Protein AF-F4P7F5-F1 (afdb_monomer_lite)

Structure (mmCIF, N/CA/C/O backbone):
data_AF-F4P7F5-F1
#
_entry.id   AF-F4P7F5-F1
#
loop_
_atom_site.group_PDB
_atom_site.id
_atom_site.type_symbol
_atom_site.label_atom_id
_atom_site.label_alt_id
_atom_site.label_comp_id
_atom_site.label_asym_id
_atom_site.label_entity_id
_atom_site.label_seq_id
_atom_site.pdbx_PDB_ins_code
_atom_site.Cartn_x
_atom_site.Cartn_y
_atom_site.Cartn_z
_atom_site.occupancy
_atom_site.B_iso_or_equiv
_atom_site.auth_seq_id
_atom_site.auth_comp_id
_atom_site.auth_asym_id
_atom_site.auth_atom_id
_atom_site.pdbx_PDB_model_num
ATOM 1 N N . LYS A 1 1 ? -8.457 -26.718 -8.745 1.00 50.69 1 LYS A N 1
ATOM 2 C CA . LYS A 1 1 ? -9.717 -25.935 -8.862 1.00 50.69 1 LYS A CA 1
ATOM 3 C C . LYS A 1 1 ? -9.498 -24.448 -8.575 1.00 50.69 1 LYS A C 1
ATOM 5 O O . LYS A 1 1 ? -9.836 -23.666 -9.446 1.00 50.69 1 LYS A O 1
ATOM 10 N N . CYS A 1 2 ? -8.861 -24.057 -7.462 1.00 55.44 2 CYS A N 1
ATOM 11 C CA . CYS A 1 2 ? -8.559 -22.642 -7.178 1.00 55.44 2 CYS A CA 1
ATOM 12 C C . CYS A 1 2 ? -7.680 -21.954 -8.243 1.00 55.44 2 CYS A C 1
ATOM 14 O O . CYS A 1 2 ? -7.956 -20.812 -8.578 1.00 55.44 2 CYS A O 1
ATOM 16 N N . GLN A 1 3 ? -6.701 -22.658 -8.834 1.00 60.31 3 GLN A N 1
ATOM 17 C CA . GLN A 1 3 ? -5.866 -22.111 -9.919 1.00 60.31 3 GLN A CA 1
ATOM 18 C C . GLN A 1 3 ? -6.682 -21.727 -11.170 1.00 60.31 3 GLN A C 1
ATOM 20 O O . GLN A 1 3 ? -6.495 -20.646 -11.699 1.00 60.31 3 GLN A O 1
ATOM 25 N N . LYS A 1 4 ? -7.658 -22.559 -11.574 1.00 55.88 4 LYS A N 1
ATOM 26 C CA . LYS A 1 4 ? -8.518 -22.302 -12.748 1.00 55.88 4 LYS A CA 1
ATOM 27 C C . LYS A 1 4 ? -9.403 -21.060 -12.586 1.00 55.88 4 LYS A C 1
ATOM 29 O O . LYS A 1 4 ? -9.557 -20.307 -13.530 1.00 55.88 4 LYS A O 1
ATOM 34 N N . ILE A 1 5 ? -9.946 -20.829 -11.387 1.00 59.03 5 ILE A N 1
ATOM 35 C CA . ILE A 1 5 ? -10.731 -19.613 -11.099 1.00 59.03 5 ILE A CA 1
ATOM 36 C C . ILE A 1 5 ? -9.826 -18.371 -11.128 1.00 59.03 5 ILE A C 1
ATOM 38 O O . ILE A 1 5 ? -10.245 -17.298 -11.552 1.00 59.03 5 ILE A O 1
ATOM 42 N N . LEU A 1 6 ? -8.574 -18.525 -10.685 1.00 56.09 6 LEU A N 1
ATOM 43 C CA . LEU A 1 6 ? -7.550 -17.488 -10.768 1.00 56.09 6 LEU A CA 1
ATOM 44 C C . LEU A 1 6 ? -7.238 -17.138 -12.234 1.00 56.09 6 LEU A C 1
ATOM 46 O O . LEU A 1 6 ? -7.177 -15.960 -12.577 1.00 56.09 6 LEU A O 1
ATOM 50 N N . ASP A 1 7 ? -7.113 -18.165 -13.078 1.00 58.22 7 ASP A N 1
ATOM 51 C CA . ASP A 1 7 ? -6.828 -18.037 -14.507 1.00 58.22 7 ASP A CA 1
ATOM 52 C C . ASP A 1 7 ? -8.005 -17.392 -15.272 1.00 58.22 7 ASP A C 1
ATOM 54 O O . ASP A 1 7 ? -7.774 -16.514 -16.103 1.00 58.22 7 ASP A O 1
ATOM 58 N N . ASP A 1 8 ? -9.258 -17.704 -14.917 1.00 59.56 8 ASP A N 1
ATOM 59 C CA . ASP A 1 8 ? -10.473 -17.104 -15.507 1.00 59.56 8 ASP A CA 1
ATOM 60 C C . ASP A 1 8 ? -10.686 -15.622 -15.124 1.00 59.56 8 ASP A C 1
ATOM 62 O O . ASP A 1 8 ? -11.366 -14.880 -15.836 1.00 59.56 8 ASP A O 1
ATOM 66 N N . LEU A 1 9 ? -10.095 -15.159 -14.014 1.00 57.78 9 LEU A N 1
ATOM 67 C CA . LEU A 1 9 ? -10.123 -13.752 -13.576 1.00 57.78 9 LEU A CA 1
ATOM 68 C C . LEU A 1 9 ? -8.993 -12.908 -14.189 1.00 57.78 9 LEU A C 1
ATOM 70 O O . LEU A 1 9 ? -9.032 -11.676 -14.120 1.00 57.78 9 LEU A O 1
ATOM 74 N N . THR A 1 10 ? -8.000 -13.553 -14.806 1.00 57.88 10 THR A N 1
ATOM 75 C CA . THR A 1 10 ? -6.848 -12.911 -15.460 1.00 57.88 10 THR A CA 1
ATOM 76 C C . THR A 1 10 ? -7.217 -11.858 -16.515 1.00 57.88 10 THR A C 1
ATOM 78 O O . THR A 1 10 ? -6.590 -10.796 -16.497 1.00 57.88 10 THR A O 1
ATOM 81 N N . PRO A 1 11 ? -8.216 -12.058 -17.404 1.00 67.62 11 PRO A N 1
ATOM 82 C CA . PRO A 1 11 ? -8.507 -11.090 -18.466 1.00 67.62 11 PRO A CA 1
ATOM 83 C C . PRO A 1 11 ? -9.238 -9.831 -17.970 1.00 67.62 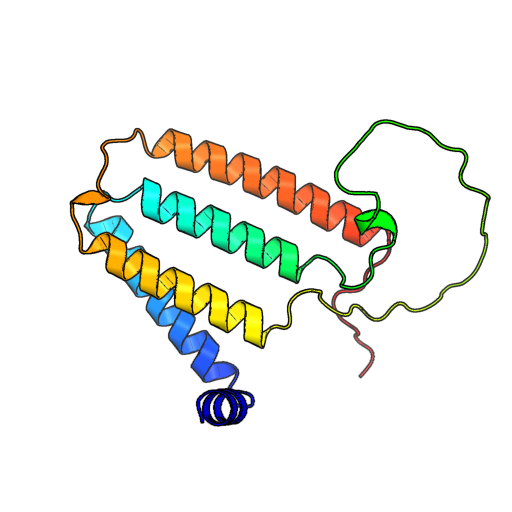11 PRO A C 1
ATOM 85 O O . PRO A 1 11 ? -9.203 -8.791 -18.623 1.00 67.62 11 PRO A O 1
ATOM 88 N N . TYR A 1 12 ? -9.874 -9.881 -16.799 1.00 69.50 12 TYR A N 1
ATOM 89 C CA . TYR A 1 12 ? -10.727 -8.804 -16.299 1.00 69.50 12 TYR A CA 1
ATOM 90 C C . TYR A 1 12 ? -9.949 -7.798 -15.443 1.00 69.50 12 TYR A C 1
ATOM 92 O O . TYR A 1 12 ? -10.160 -7.679 -14.238 1.00 69.50 12 TYR A O 1
ATOM 100 N N . THR A 1 13 ? -9.008 -7.070 -16.037 1.00 71.12 13 THR A N 1
ATOM 101 C CA . THR A 1 13 ? -8.143 -6.116 -15.315 1.00 71.12 13 THR A CA 1
ATOM 102 C C . THR A 1 13 ? -8.926 -4.937 -14.726 1.00 71.12 13 THR A C 1
ATOM 104 O O . THR A 1 13 ? -8.798 -4.648 -13.539 1.00 71.12 13 THR A O 1
ATOM 107 N N . THR A 1 14 ? -9.824 -4.320 -15.496 1.00 75.75 14 THR A N 1
ATOM 108 C CA . THR A 1 14 ? -10.624 -3.162 -15.058 1.00 75.75 14 THR A CA 1
ATOM 109 C C . THR A 1 14 ? -11.520 -3.440 -13.842 1.00 75.75 14 THR A C 1
ATOM 111 O O . THR A 1 14 ? -11.411 -2.708 -12.858 1.00 75.75 14 THR A O 1
ATOM 114 N N . PRO A 1 15 ? -12.377 -4.484 -13.823 1.00 82.44 15 PRO A N 1
ATOM 115 C CA . PRO A 1 15 ? -13.244 -4.732 -12.669 1.00 82.44 15 PRO A CA 1
ATOM 116 C C . PRO A 1 15 ? -12.470 -5.218 -11.434 1.00 82.44 15 PRO A C 1
ATOM 118 O O . PRO A 1 15 ? -12.895 -4.947 -10.315 1.00 82.44 15 PRO A O 1
ATOM 121 N N . ARG A 1 16 ? -11.314 -5.879 -11.606 1.00 82.75 16 ARG A N 1
ATOM 122 C CA . ARG A 1 16 ? -10.432 -6.272 -10.494 1.00 82.75 16 ARG A CA 1
ATO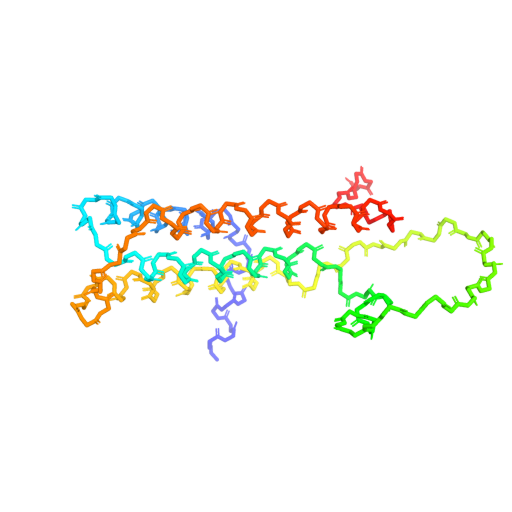M 123 C C . ARG A 1 16 ? -9.916 -5.054 -9.738 1.00 82.75 16 ARG A C 1
ATOM 125 O O . ARG A 1 16 ? -10.078 -4.968 -8.521 1.00 82.75 16 ARG A O 1
ATOM 132 N N . TRP A 1 17 ? -9.339 -4.099 -10.461 1.00 84.44 17 TRP A N 1
ATOM 133 C CA . TRP A 1 17 ? -8.847 -2.856 -9.874 1.00 84.44 17 TRP A CA 1
ATOM 134 C C . TRP A 1 17 ? -9.980 -1.971 -9.357 1.00 84.44 17 TRP A C 1
ATOM 136 O O . TRP A 1 17 ? -9.829 -1.378 -8.293 1.00 84.44 17 TRP A O 1
ATOM 146 N N . ALA A 1 18 ? -11.135 -1.946 -10.032 1.00 86.88 18 ALA A N 1
ATOM 147 C CA . ALA A 1 18 ? -12.324 -1.263 -9.526 1.00 86.88 18 ALA A CA 1
ATOM 148 C C . ALA A 1 18 ? -12.786 -1.847 -8.179 1.00 86.88 18 ALA A C 1
ATOM 150 O O . ALA A 1 18 ? -13.031 -1.095 -7.240 1.00 86.88 18 ALA A O 1
ATOM 151 N N . GLY A 1 19 ? -12.832 -3.177 -8.042 1.00 87.62 19 GLY A N 1
ATOM 152 C CA . GLY A 1 19 ? -13.179 -3.844 -6.785 1.00 87.62 19 GLY A CA 1
ATOM 153 C C . GLY A 1 19 ? -12.206 -3.518 -5.649 1.00 87.62 19 GLY A C 1
ATOM 154 O O . GLY A 1 19 ? -12.632 -3.170 -4.549 1.00 87.62 19 GLY A O 1
ATOM 155 N N . THR A 1 20 ? -10.898 -3.555 -5.915 1.00 88.75 20 THR A N 1
ATOM 156 C CA . THR A 1 20 ? -9.874 -3.183 -4.923 1.00 88.75 20 THR A CA 1
ATOM 157 C C . THR A 1 20 ? -9.937 -1.703 -4.560 1.00 88.75 20 THR A C 1
ATOM 159 O O . THR A 1 20 ? -9.769 -1.366 -3.391 1.00 88.75 20 THR A O 1
ATOM 162 N N . ALA A 1 21 ? -10.219 -0.820 -5.521 1.00 89.25 21 ALA A N 1
ATOM 163 C CA . ALA A 1 21 ? -10.386 0.608 -5.271 1.00 89.25 21 ALA A CA 1
ATOM 164 C C . ALA A 1 21 ? -11.604 0.881 -4.380 1.00 89.25 21 ALA A C 1
ATOM 166 O O . ALA A 1 21 ? -11.479 1.590 -3.385 1.00 89.25 21 ALA A O 1
ATOM 167 N N . VAL A 1 22 ? -12.752 0.261 -4.673 1.00 92.88 22 VAL A N 1
ATOM 168 C CA . VAL A 1 22 ? -13.954 0.349 -3.828 1.00 92.88 22 VAL A CA 1
ATOM 169 C C . VAL A 1 22 ? -13.655 -0.155 -2.416 1.00 92.88 22 VAL A C 1
ATOM 171 O O . VAL A 1 22 ? -13.973 0.528 -1.445 1.00 92.88 22 VAL A O 1
ATOM 174 N N . LEU A 1 23 ? -12.984 -1.303 -2.282 1.00 92.31 23 LEU A N 1
ATOM 175 C CA . LEU A 1 23 ? -12.587 -1.838 -0.979 1.00 92.31 23 LEU A CA 1
ATOM 176 C C . LEU A 1 23 ? -11.639 -0.889 -0.227 1.00 92.31 23 LEU A C 1
ATOM 178 O O . LEU A 1 23 ? -11.808 -0.674 0.972 1.00 92.31 23 LEU A O 1
ATOM 182 N N . GLY A 1 24 ? -10.668 -0.296 -0.923 1.00 91.12 24 GLY A N 1
ATOM 183 C CA . GLY A 1 24 ? -9.743 0.687 -0.361 1.00 91.12 24 GLY A CA 1
ATOM 184 C C . GLY A 1 24 ? -10.452 1.953 0.120 1.00 91.12 24 GLY A C 1
ATOM 185 O O . GLY A 1 24 ? -10.177 2.431 1.220 1.00 91.12 24 GLY A O 1
ATOM 186 N N . VAL A 1 25 ? -11.414 2.467 -0.649 1.00 92.62 25 VAL A N 1
ATOM 187 C CA . VAL A 1 25 ? -12.250 3.608 -0.246 1.00 92.62 25 VAL A CA 1
ATOM 188 C C . VAL A 1 25 ? -13.070 3.266 0.998 1.00 92.62 25 VAL A C 1
ATOM 190 O O . VAL A 1 25 ? -13.052 4.031 1.960 1.00 92.62 25 VAL A O 1
ATOM 193 N N . LEU A 1 26 ? -13.723 2.101 1.033 1.00 92.56 26 LEU A N 1
ATOM 194 C CA . LEU A 1 26 ? -14.488 1.649 2.201 1.00 92.56 26 LEU A CA 1
ATOM 195 C C . LEU A 1 26 ? -13.609 1.509 3.451 1.00 92.56 26 LEU A C 1
ATOM 197 O O . LEU A 1 26 ? -13.996 1.966 4.526 1.00 92.56 26 LEU A O 1
ATOM 201 N N . TYR A 1 27 ? -12.412 0.931 3.311 1.00 92.62 27 TYR A N 1
ATOM 202 C CA . TYR A 1 27 ? -11.430 0.851 4.395 1.00 92.62 27 TYR A CA 1
ATOM 203 C C . TYR A 1 27 ? -11.030 2.242 4.898 1.00 92.62 27 TYR A C 1
ATOM 205 O O . TYR A 1 27 ? -10.972 2.477 6.102 1.00 92.62 27 TYR A O 1
ATOM 213 N N . THR A 1 28 ? -10.800 3.180 3.980 1.00 89.06 28 THR A N 1
ATOM 214 C CA . THR A 1 28 ? -10.372 4.545 4.303 1.00 89.06 28 THR A CA 1
ATOM 215 C C . THR A 1 28 ? -11.466 5.295 5.058 1.00 89.06 28 THR A C 1
ATOM 217 O O . THR A 1 28 ? -11.201 5.857 6.117 1.00 89.06 28 THR A O 1
ATOM 220 N N . ILE A 1 29 ? -12.713 5.231 4.575 1.00 91.75 29 ILE A N 1
ATOM 221 C CA . ILE A 1 29 ? -13.884 5.778 5.275 1.00 91.75 29 ILE A CA 1
ATOM 222 C C . ILE A 1 29 ? -13.963 5.189 6.685 1.00 91.75 29 ILE A C 1
ATOM 224 O O . ILE A 1 29 ? -14.039 5.941 7.652 1.00 91.75 29 ILE A O 1
ATOM 228 N N . ARG A 1 30 ? -13.860 3.860 6.819 1.00 91.19 30 ARG A N 1
ATOM 229 C CA . ARG A 1 30 ? -13.904 3.176 8.118 1.00 91.19 30 ARG A CA 1
ATOM 230 C C . ARG A 1 30 ? -12.774 3.607 9.056 1.00 91.19 30 ARG A C 1
ATOM 232 O O . ARG A 1 30 ? -13.021 3.749 10.253 1.00 91.19 30 ARG A O 1
ATOM 239 N N . ALA A 1 31 ? -11.560 3.801 8.547 1.00 88.06 31 ALA A N 1
ATOM 240 C CA . ALA A 1 31 ? -10.420 4.257 9.337 1.00 88.06 31 ALA A CA 1
ATOM 241 C C . ALA A 1 31 ? -10.643 5.683 9.869 1.00 88.06 31 ALA A C 1
ATOM 243 O O . ALA A 1 31 ? -10.445 5.930 11.058 1.00 88.06 31 ALA A O 1
ATOM 244 N N . PHE A 1 32 ? -11.138 6.596 9.025 1.00 87.75 32 PHE A N 1
ATOM 245 C CA . PHE A 1 32 ? -11.430 7.974 9.427 1.00 87.75 32 PHE A CA 1
ATOM 246 C C . PHE A 1 32 ? -12.608 8.079 10.401 1.00 87.75 32 PHE A C 1
ATOM 248 O O . PHE A 1 32 ? -12.513 8.813 11.380 1.00 87.75 32 PHE A O 1
ATOM 255 N N . THR A 1 33 ? -13.706 7.351 10.173 1.00 87.50 33 THR A N 1
ATOM 256 C CA . THR A 1 33 ? -14.893 7.438 11.042 1.00 87.50 33 THR A CA 1
ATOM 257 C C . THR A 1 33 ? -14.673 6.803 12.406 1.00 87.50 33 THR A C 1
ATOM 259 O O . THR A 1 33 ? -15.273 7.232 13.383 1.00 87.50 33 THR A O 1
ATOM 262 N N . ALA A 1 34 ? -13.861 5.748 12.475 1.00 83.50 34 ALA A N 1
ATOM 263 C CA . ALA A 1 34 ? -13.681 5.001 13.710 1.00 83.50 34 ALA A CA 1
ATOM 264 C C . ALA A 1 34 ? -12.569 5.555 14.607 1.00 83.50 34 ALA A C 1
ATOM 266 O O . ALA A 1 34 ? -12.546 5.222 15.786 1.00 83.50 34 ALA A O 1
ATOM 267 N N . GLY A 1 35 ? -11.664 6.383 14.071 1.00 79.50 35 GLY A N 1
ATOM 268 C CA . GLY A 1 35 ? -10.672 7.109 14.870 1.00 79.50 35 GLY A CA 1
ATOM 269 C C . GLY A 1 35 ? -9.719 6.223 15.687 1.00 79.50 35 GLY A C 1
ATOM 270 O O . GLY A 1 35 ? -9.204 6.684 16.705 1.00 79.50 35 GLY A O 1
ATOM 271 N N . GLY A 1 36 ? -9.484 4.980 15.251 1.00 80.69 36 GLY A N 1
ATOM 272 C CA . GLY A 1 36 ? -8.707 3.954 15.962 1.00 80.69 36 GLY A CA 1
ATOM 273 C C . GLY A 1 36 ? -8.018 2.972 15.007 1.00 80.69 36 GLY A C 1
ATOM 274 O O . GLY A 1 36 ? -8.007 3.182 13.792 1.00 80.69 36 GLY A O 1
ATOM 275 N N . TRP A 1 37 ? -7.451 1.878 15.526 1.00 87.62 37 TRP A N 1
ATOM 276 C CA . TRP A 1 37 ? -6.728 0.859 14.733 1.00 87.62 37 TRP A CA 1
ATOM 277 C C . TRP A 1 37 ? -5.566 1.424 13.890 1.00 87.62 37 TRP A C 1
ATOM 279 O O . TRP A 1 37 ? -5.261 0.948 12.788 1.00 87.62 37 TRP A O 1
ATOM 289 N N . TYR A 1 38 ? -4.871 2.436 14.416 1.00 89.62 38 TYR A N 1
ATOM 290 C CA . TYR A 1 38 ? -3.755 3.094 13.726 1.00 89.62 38 TYR A CA 1
ATOM 291 C C . TYR A 1 38 ? -2.599 2.141 13.420 1.00 89.62 38 TYR A C 1
ATOM 293 O O . TYR A 1 38 ? -1.979 2.252 12.366 1.00 89.62 38 TYR A O 1
ATOM 301 N N . ILE A 1 39 ? -2.347 1.162 14.292 1.00 90.38 39 ILE A N 1
ATOM 302 C CA . ILE A 1 39 ? -1.310 0.142 14.080 1.00 90.38 39 ILE A CA 1
ATOM 303 C C . ILE A 1 39 ? -1.658 -0.752 12.888 1.00 90.38 39 ILE A C 1
ATOM 305 O O . ILE A 1 39 ? -0.789 -1.041 12.070 1.00 90.38 39 ILE A O 1
ATOM 309 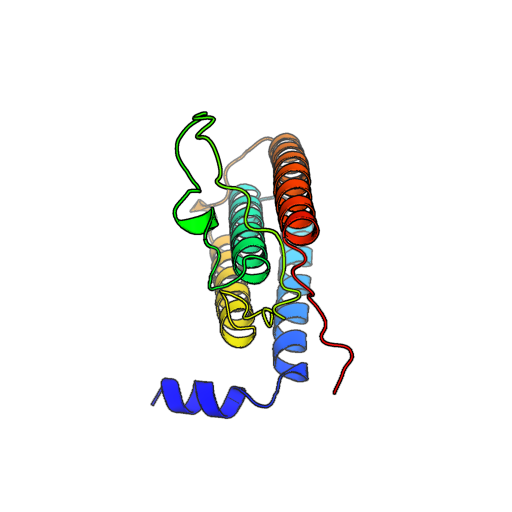N N . VAL A 1 40 ? -2.927 -1.149 12.750 1.00 91.94 40 VAL A N 1
ATOM 310 C CA . VAL A 1 40 ? -3.396 -1.955 11.612 1.00 91.94 40 VAL A CA 1
ATOM 311 C C . VAL A 1 40 ? -3.225 -1.174 10.311 1.00 91.94 40 VAL A C 1
ATOM 313 O O . VAL A 1 40 ? -2.680 -1.699 9.342 1.00 91.94 40 VAL A O 1
ATOM 316 N N . THR A 1 41 ? -3.614 0.103 10.310 1.00 91.69 41 THR A N 1
ATOM 317 C CA . THR A 1 41 ? -3.458 0.991 9.146 1.00 91.69 41 THR A CA 1
ATOM 318 C C . THR A 1 41 ? -1.990 1.219 8.794 1.00 91.69 41 THR A C 1
ATOM 320 O O . THR A 1 41 ? -1.622 1.186 7.622 1.00 91.69 41 THR A O 1
ATOM 323 N N . TYR A 1 42 ? -1.133 1.387 9.797 1.00 91.38 42 TYR A N 1
ATOM 324 C CA . TYR A 1 42 ? 0.306 1.537 9.616 1.00 91.38 42 TYR A CA 1
ATOM 325 C C . TYR A 1 42 ? 0.951 0.267 9.044 1.00 91.38 42 TYR A C 1
ATOM 327 O O . TYR A 1 42 ? 1.701 0.338 8.069 1.00 91.38 42 TYR A O 1
ATOM 335 N N . ALA A 1 43 ? 0.609 -0.907 9.583 1.00 92.50 43 ALA A N 1
ATOM 336 C CA . ALA A 1 43 ? 1.081 -2.194 9.082 1.00 92.50 43 ALA A CA 1
ATOM 337 C C . ALA A 1 43 ? 0.614 -2.453 7.640 1.00 92.50 43 ALA A C 1
ATOM 339 O O . ALA A 1 43 ? 1.417 -2.874 6.806 1.00 92.50 43 ALA A O 1
ATOM 340 N N . LEU A 1 44 ? -0.650 -2.141 7.323 1.00 93.25 44 LEU A N 1
ATOM 341 C CA . LEU A 1 44 ? -1.168 -2.175 5.954 1.00 93.25 44 LEU A CA 1
ATOM 342 C C . LEU A 1 44 ? -0.350 -1.247 5.042 1.00 93.25 44 LEU A C 1
ATOM 344 O O . LEU A 1 44 ? 0.066 -1.669 3.966 1.00 93.25 44 LEU A O 1
ATOM 348 N N . GLY A 1 45 ? -0.082 -0.013 5.474 1.00 91.94 45 GLY A N 1
ATOM 349 C CA . GLY A 1 45 ? 0.704 0.961 4.716 1.00 91.94 45 GLY A CA 1
ATOM 350 C C . GLY A 1 45 ? 2.116 0.467 4.403 1.00 91.94 45 GLY A C 1
ATOM 351 O O . GLY A 1 45 ? 2.529 0.487 3.244 1.00 91.94 45 GLY A O 1
ATOM 352 N N . ILE A 1 46 ? 2.846 -0.034 5.405 1.00 93.00 46 ILE A N 1
ATOM 353 C CA . ILE A 1 46 ? 4.190 -0.604 5.208 1.00 93.00 46 ILE A CA 1
ATOM 354 C C . ILE A 1 46 ? 4.139 -1.818 4.285 1.00 93.00 46 ILE A C 1
ATOM 356 O O . ILE A 1 46 ? 4.988 -1.964 3.407 1.00 93.00 46 ILE A O 1
ATOM 360 N N . TYR A 1 47 ? 3.149 -2.691 4.459 1.00 93.00 47 TYR A N 1
ATOM 361 C CA . TYR A 1 47 ? 2.994 -3.860 3.607 1.00 93.00 47 TYR A CA 1
ATOM 362 C C . TYR A 1 47 ? 2.760 -3.457 2.146 1.00 93.00 47 TYR A C 1
ATOM 364 O O . TYR A 1 47 ? 3.443 -3.958 1.254 1.00 93.00 47 TYR A O 1
ATOM 372 N N . LEU A 1 48 ? 1.854 -2.509 1.894 1.00 90.19 48 LEU A N 1
ATOM 373 C CA . LEU A 1 48 ? 1.594 -1.980 0.554 1.00 90.19 48 LEU A CA 1
ATOM 374 C C . LEU A 1 48 ? 2.825 -1.287 -0.037 1.00 90.19 48 LEU A C 1
ATOM 376 O O . LEU A 1 48 ? 3.103 -1.474 -1.220 1.00 90.19 48 LEU A O 1
ATOM 380 N N . LEU A 1 49 ? 3.595 -0.558 0.777 1.00 89.81 49 LEU A N 1
ATOM 381 C CA . LEU A 1 49 ? 4.883 -0.005 0.365 1.00 89.81 49 LEU A CA 1
ATOM 382 C C . LEU A 1 49 ? 5.837 -1.126 -0.056 1.00 89.81 49 LEU A C 1
ATOM 384 O O . LEU A 1 49 ? 6.366 -1.073 -1.156 1.00 89.81 49 LEU A O 1
ATOM 388 N N . ASN A 1 50 ? 6.005 -2.179 0.743 1.00 89.50 50 ASN A N 1
ATOM 389 C CA . ASN A 1 50 ? 6.868 -3.310 0.395 1.00 89.50 50 ASN A CA 1
ATOM 390 C C . ASN A 1 50 ? 6.436 -4.004 -0.912 1.00 89.50 50 ASN A C 1
ATOM 392 O O . ASN A 1 50 ? 7.272 -4.355 -1.744 1.00 89.50 50 ASN A O 1
ATOM 396 N N . LEU A 1 51 ? 5.128 -4.157 -1.134 1.00 87.31 51 LEU A N 1
ATOM 397 C CA . LEU A 1 51 ? 4.590 -4.669 -2.398 1.00 87.31 51 LEU A CA 1
ATOM 398 C C . LEU A 1 51 ? 4.910 -3.739 -3.569 1.00 87.31 51 LEU A C 1
ATOM 400 O O . LEU A 1 51 ? 5.243 -4.223 -4.649 1.00 87.31 51 LEU A O 1
ATOM 404 N N . LEU A 1 52 ? 4.811 -2.424 -3.362 1.00 86.56 52 LEU A N 1
ATOM 405 C CA . LEU A 1 52 ? 5.144 -1.421 -4.369 1.00 86.56 52 LEU A CA 1
ATOM 406 C C . LEU A 1 52 ? 6.636 -1.464 -4.708 1.00 86.56 52 LEU A C 1
ATOM 408 O O . LEU A 1 52 ? 6.987 -1.432 -5.883 1.00 86.56 52 LEU A O 1
ATOM 412 N N . LEU A 1 53 ? 7.510 -1.626 -3.713 1.00 85.19 53 LEU A N 1
ATOM 413 C CA . LEU A 1 53 ? 8.941 -1.832 -3.944 1.00 85.19 53 LEU A CA 1
ATOM 414 C C . LEU A 1 53 ? 9.178 -3.091 -4.767 1.00 85.19 53 LEU A C 1
ATOM 416 O O . LEU A 1 53 ? 9.808 -3.014 -5.810 1.00 85.19 53 LEU A O 1
ATOM 420 N N . ALA A 1 54 ? 8.602 -4.229 -4.374 1.00 81.25 54 ALA A N 1
ATOM 421 C CA . ALA A 1 54 ? 8.734 -5.480 -5.119 1.00 81.25 54 ALA A CA 1
ATOM 422 C C . ALA A 1 54 ? 8.156 -5.406 -6.546 1.00 81.25 54 ALA A C 1
ATOM 424 O O . ALA A 1 54 ? 8.562 -6.173 -7.419 1.00 81.25 54 ALA A O 1
ATOM 425 N N . PHE A 1 55 ? 7.201 -4.509 -6.791 1.00 80.62 55 PHE A N 1
ATOM 426 C CA . PHE A 1 55 ? 6.675 -4.226 -8.122 1.00 80.62 55 PHE A CA 1
ATOM 427 C C . PHE A 1 55 ? 7.631 -3.361 -8.960 1.00 80.62 55 PHE A C 1
ATOM 429 O O . PHE A 1 55 ? 7.749 -3.582 -10.166 1.00 80.62 55 PHE A O 1
ATOM 436 N N . LEU A 1 56 ? 8.321 -2.408 -8.328 1.00 75.62 56 LEU A N 1
ATOM 437 C CA . LEU A 1 56 ? 9.293 -1.507 -8.957 1.00 75.62 56 LEU A CA 1
ATOM 438 C C . LEU A 1 56 ? 10.696 -2.116 -9.100 1.00 75.62 56 LEU A C 1
ATOM 440 O O . LEU A 1 56 ? 11.460 -1.683 -9.957 1.00 75.62 56 LEU A O 1
ATOM 444 N N . THR A 1 57 ? 11.049 -3.122 -8.301 1.00 72.62 57 THR A N 1
ATOM 445 C CA . THR A 1 57 ? 12.337 -3.812 -8.414 1.00 72.62 57 THR A CA 1
ATOM 446 C C . THR A 1 57 ? 12.329 -4.754 -9.630 1.00 72.62 57 THR A C 1
ATOM 448 O O . THR A 1 57 ? 11.404 -5.570 -9.777 1.00 72.62 57 THR A O 1
ATOM 451 N N . PRO A 1 58 ? 13.344 -4.687 -10.509 1.00 67.56 58 PRO A N 1
ATOM 452 C CA . PRO A 1 58 ? 13.484 -5.618 -11.625 1.00 67.56 58 PRO A CA 1
ATOM 453 C C . PRO A 1 58 ?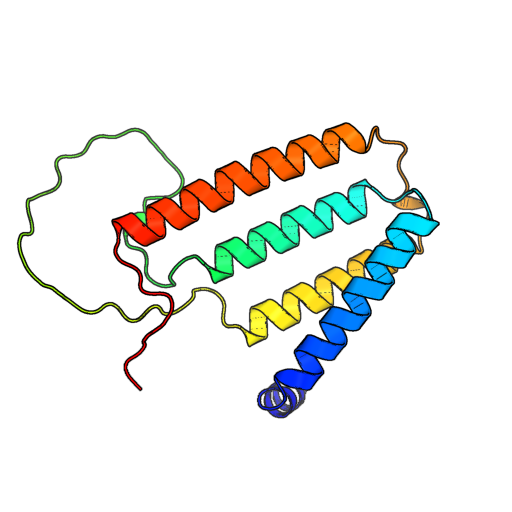 13.740 -7.049 -11.122 1.00 67.56 58 PRO A C 1
ATOM 455 O O . PRO A 1 58 ? 14.290 -7.270 -10.046 1.00 67.56 58 PRO A O 1
ATOM 458 N N . LYS A 1 59 ? 13.308 -8.055 -11.889 1.00 59.84 59 LYS A N 1
ATOM 459 C CA . LYS A 1 59 ? 13.444 -9.476 -11.520 1.00 59.84 59 LYS A CA 1
ATOM 460 C C . LYS A 1 59 ? 14.893 -9.976 -11.572 1.00 59.84 59 LYS A C 1
ATOM 462 O O . LYS A 1 59 ? 15.233 -10.885 -10.825 1.00 59.84 59 LYS A O 1
ATOM 467 N N . PHE A 1 60 ? 15.702 -9.396 -12.454 1.00 52.59 60 PHE A N 1
ATOM 468 C CA . PHE A 1 60 ? 17.126 -9.674 -12.603 1.00 52.59 60 PHE A CA 1
ATOM 469 C C . PHE A 1 60 ? 17.878 -8.378 -12.346 1.00 52.59 60 PHE A C 1
ATOM 471 O O . PHE A 1 60 ? 18.050 -7.565 -13.250 1.00 52.59 60 PHE A O 1
ATOM 478 N N . ASP A 1 61 ? 18.255 -8.170 -11.093 1.00 51.91 61 ASP A N 1
ATOM 479 C CA . ASP A 1 61 ? 19.114 -7.064 -10.701 1.00 51.91 61 ASP A CA 1
ATOM 480 C C . ASP A 1 61 ? 20.453 -7.678 -10.271 1.00 51.91 61 ASP A C 1
ATOM 482 O O . ASP A 1 61 ? 20.465 -8.387 -9.262 1.00 51.91 61 ASP A O 1
ATOM 486 N N . PRO A 1 62 ? 21.572 -7.476 -10.989 1.00 47.00 62 PRO A N 1
ATOM 487 C CA . PRO A 1 62 ? 22.885 -7.888 -10.485 1.00 47.00 62 PRO A CA 1
ATOM 488 C C . PRO A 1 62 ? 23.199 -7.220 -9.130 1.00 47.00 62 PRO A C 1
ATOM 490 O O . PRO A 1 62 ? 23.873 -7.811 -8.300 1.00 47.00 62 PRO A O 1
ATOM 493 N N . ALA A 1 63 ? 22.585 -6.064 -8.838 1.00 50.41 63 ALA A N 1
ATOM 494 C CA . ALA A 1 63 ? 22.648 -5.397 -7.537 1.00 50.41 63 ALA A CA 1
ATOM 495 C C . ALA A 1 63 ? 21.752 -6.029 -6.442 1.00 50.41 63 ALA A C 1
ATOM 497 O O . ALA A 1 63 ? 21.822 -5.625 -5.284 1.00 50.41 63 ALA A O 1
ATOM 498 N N . SER A 1 64 ? 20.892 -7.008 -6.764 1.00 48.56 64 SER A N 1
ATOM 499 C CA . SER A 1 64 ? 20.096 -7.732 -5.752 1.00 48.56 64 SER A CA 1
ATOM 500 C C . SER A 1 64 ? 20.859 -8.865 -5.066 1.00 48.56 64 SER A C 1
ATOM 502 O O . SER A 1 64 ? 20.438 -9.286 -3.991 1.00 48.56 64 SER A O 1
ATOM 504 N N . GLU A 1 65 ? 21.989 -9.306 -5.631 1.00 47.72 65 GLU A N 1
ATOM 505 C CA . GLU A 1 65 ? 22.985 -10.099 -4.894 1.00 47.72 65 GLU A CA 1
ATOM 506 C C . GLU A 1 65 ? 23.852 -9.218 -3.975 1.00 47.72 65 GLU A C 1
ATOM 508 O O . GLU A 1 65 ? 24.360 -9.706 -2.974 1.00 47.72 65 GLU A O 1
ATOM 513 N N . GLU A 1 66 ? 23.942 -7.911 -4.244 1.00 49.25 66 GLU A N 1
ATOM 514 C CA . GLU A 1 66 ? 24.699 -6.932 -3.438 1.00 49.25 66 GLU A CA 1
ATOM 515 C C . GLU A 1 66 ? 23.840 -6.215 -2.376 1.00 49.25 66 GLU A C 1
ATOM 517 O O . GLU A 1 66 ? 24.324 -5.435 -1.558 1.00 49.25 66 GLU A O 1
ATOM 522 N N . GLY A 1 67 ? 22.525 -6.423 -2.386 1.00 50.72 67 GLY A N 1
ATOM 523 C CA . GLY A 1 67 ? 21.606 -5.632 -1.584 1.00 50.72 67 GLY A CA 1
ATOM 524 C C . GLY A 1 67 ? 21.346 -6.215 -0.203 1.00 50.72 67 GLY A C 1
ATOM 525 O O . GLY A 1 67 ? 20.234 -6.684 -0.014 1.00 50.72 67 GLY A O 1
ATOM 526 N N . PHE A 1 68 ? 22.294 -6.155 0.742 1.00 40.81 68 PHE A N 1
ATOM 527 C CA . PHE A 1 68 ? 22.001 -5.916 2.176 1.00 40.81 68 PHE A CA 1
ATOM 528 C C . PHE A 1 68 ? 23.240 -5.701 3.065 1.00 40.81 68 PHE A C 1
ATOM 530 O O . PHE A 1 68 ? 23.057 -5.184 4.164 1.00 40.81 68 PHE A O 1
ATOM 537 N N . ASP A 1 69 ? 24.455 -5.996 2.594 1.00 35.81 69 ASP A N 1
ATOM 538 C CA . ASP A 1 69 ? 25.683 -5.822 3.372 1.00 35.81 69 ASP A CA 1
ATOM 539 C C . ASP A 1 69 ? 26.756 -5.040 2.599 1.00 35.81 69 ASP A C 1
ATOM 541 O O . ASP A 1 69 ? 27.190 -5.417 1.517 1.00 35.81 69 ASP A O 1
ATOM 545 N N . ASP A 1 70 ? 27.181 -3.976 3.267 1.00 34.34 70 ASP A N 1
ATOM 546 C CA . ASP A 1 70 ? 28.546 -3.475 3.352 1.00 34.34 70 ASP A CA 1
ATOM 547 C C . ASP A 1 70 ? 29.135 -2.522 2.300 1.00 34.34 70 ASP A C 1
ATOM 549 O O . ASP A 1 70 ? 28.987 -2.581 1.081 1.00 34.34 70 ASP A O 1
ATOM 553 N N . GLU A 1 71 ? 29.844 -1.582 2.898 1.00 38.59 71 GLU A N 1
ATOM 554 C CA . GLU A 1 71 ? 30.529 -0.417 2.392 1.00 38.59 71 GLU A CA 1
ATOM 555 C C . GLU A 1 71 ? 31.885 -0.828 1.789 1.00 38.59 71 GLU A C 1
ATOM 557 O O . GLU A 1 71 ? 32.932 -0.369 2.234 1.00 38.59 71 GLU A O 1
ATOM 562 N N . SER A 1 72 ? 31.903 -1.718 0.790 1.00 36.19 72 SER A N 1
ATOM 563 C CA . SER A 1 72 ? 33.155 -2.153 0.153 1.00 36.19 72 SER A CA 1
ATOM 564 C C . SER A 1 72 ? 33.264 -1.680 -1.296 1.00 36.19 72 SER A C 1
ATOM 566 O O . SER A 1 72 ? 32.745 -2.294 -2.229 1.00 36.19 72 SER A O 1
ATOM 568 N N . ASP A 1 73 ? 33.984 -0.573 -1.456 1.00 44.47 73 ASP A N 1
ATOM 569 C CA . ASP A 1 73 ? 34.541 -0.056 -2.704 1.00 44.47 73 ASP A CA 1
ATOM 570 C C . ASP A 1 73 ? 35.491 -1.105 -3.324 1.00 44.47 73 ASP A C 1
ATOM 572 O O . ASP A 1 73 ? 36.669 -1.204 -2.978 1.00 44.47 73 ASP A O 1
ATOM 576 N N . GLY A 1 74 ? 34.949 -1.969 -4.187 1.00 40.97 74 GLY A N 1
ATOM 577 C CA . GLY A 1 74 ? 35.700 -2.941 -4.982 1.00 40.97 74 GLY A CA 1
ATOM 578 C C . GLY A 1 74 ? 35.897 -2.434 -6.417 1.00 40.97 74 GLY A C 1
ATOM 579 O O . GLY A 1 74 ? 34.948 -1.917 -7.011 1.00 40.97 74 GLY A O 1
ATOM 580 N N . PRO A 1 75 ? 37.095 -2.572 -7.018 1.00 38.75 75 PRO A N 1
ATOM 581 C CA . PRO A 1 75 ? 37.403 -1.966 -8.308 1.00 38.75 75 PRO A CA 1
ATOM 582 C C . PRO A 1 75 ? 36.593 -2.636 -9.426 1.00 38.75 75 PRO A C 1
ATOM 584 O O . PRO A 1 75 ? 36.886 -3.755 -9.847 1.00 38.75 75 PRO A O 1
ATOM 587 N N . MET A 1 76 ? 35.572 -1.939 -9.927 1.00 46.06 76 MET A N 1
ATOM 588 C CA . MET A 1 76 ? 34.791 -2.394 -11.076 1.00 46.06 76 MET A CA 1
ATOM 589 C C . MET A 1 76 ? 35.628 -2.274 -12.357 1.00 46.06 76 MET A C 1
ATOM 591 O O . MET A 1 76 ? 36.083 -1.191 -12.731 1.00 46.06 76 MET A O 1
ATOM 595 N N . LEU A 1 77 ? 35.825 -3.404 -13.041 1.00 43.97 77 LEU A N 1
ATOM 596 C CA . LEU A 1 77 ? 36.460 -3.463 -14.359 1.00 43.97 77 LEU A CA 1
ATOM 597 C C . LEU A 1 77 ? 35.630 -2.663 -15.384 1.00 43.97 77 LEU A C 1
ATOM 599 O O . LEU A 1 77 ? 34.405 -2.808 -15.425 1.00 43.97 77 LEU A O 1
ATOM 603 N N . PRO A 1 78 ? 36.261 -1.834 -16.237 1.00 41.34 78 PRO A N 1
ATOM 604 C CA . PRO A 1 78 ? 35.544 -0.941 -17.134 1.00 41.34 78 PRO A CA 1
ATOM 605 C C . PRO A 1 78 ? 34.974 -1.734 -18.314 1.00 41.34 78 PRO A C 1
ATOM 607 O O . PRO A 1 78 ? 35.646 -1.941 -19.321 1.00 41.34 78 PRO A O 1
ATOM 610 N N . THR A 1 79 ? 33.715 -2.152 -18.226 1.00 47.28 79 THR A N 1
ATOM 611 C CA . THR A 1 79 ? 32.959 -2.620 -19.393 1.00 47.28 79 THR A CA 1
ATOM 612 C C . THR A 1 79 ? 32.327 -1.413 -20.081 1.00 47.28 79 THR A C 1
ATOM 614 O O . THR A 1 79 ? 31.240 -0.948 -19.749 1.00 47.28 79 THR A O 1
ATOM 617 N N . ARG A 1 80 ? 33.074 -0.841 -21.030 1.00 47.19 80 ARG A N 1
ATOM 618 C CA . ARG A 1 80 ? 32.515 0.043 -22.058 1.00 47.19 80 ARG A CA 1
ATOM 619 C C . ARG A 1 80 ? 31.719 -0.801 -23.058 1.00 47.19 80 ARG A C 1
ATOM 621 O O . ARG A 1 80 ? 32.213 -1.844 -23.462 1.00 47.19 80 ARG A O 1
ATOM 628 N N . HIS A 1 81 ? 30.596 -0.236 -23.508 1.00 46.06 81 HIS A N 1
ATOM 629 C CA . HIS A 1 81 ? 29.746 -0.670 -24.626 1.00 46.06 81 HIS A CA 1
ATOM 630 C C . HIS A 1 81 ? 28.955 -1.971 -24.421 1.00 46.06 81 HIS A C 1
ATOM 632 O O . HIS A 1 81 ? 29.500 -3.059 -24.500 1.00 46.06 81 HIS A O 1
ATOM 638 N N . ASP A 1 82 ? 27.647 -1.843 -24.184 1.00 42.56 82 ASP A N 1
ATOM 639 C CA . ASP A 1 82 ? 26.651 -2.006 -25.250 1.00 42.56 82 ASP A CA 1
ATOM 640 C C . ASP A 1 82 ? 25.277 -1.548 -24.744 1.00 42.56 82 ASP A C 1
ATOM 642 O O . ASP A 1 82 ? 24.920 -1.755 -23.583 1.00 42.56 82 ASP A O 1
ATOM 646 N N . ASP A 1 83 ? 24.515 -0.874 -25.608 1.00 51.47 83 ASP A N 1
ATOM 647 C CA . ASP A 1 83 ? 23.103 -0.530 -25.410 1.00 51.47 83 ASP A CA 1
ATOM 648 C C . ASP A 1 83 ? 22.244 -1.811 -25.446 1.00 51.47 83 ASP A C 1
ATOM 650 O O . ASP A 1 83 ? 21.355 -1.985 -26.281 1.00 51.47 83 ASP A O 1
ATOM 654 N N . GLU A 1 84 ? 22.539 -2.757 -24.554 1.00 53.66 84 GLU A N 1
ATOM 655 C CA . GLU A 1 84 ? 21.780 -3.984 -24.401 1.00 53.66 84 GLU A CA 1
ATOM 656 C C . GLU A 1 84 ? 20.462 -3.636 -23.711 1.00 53.66 84 GLU A C 1
ATOM 658 O O . GLU A 1 84 ? 20.383 -3.362 -22.510 1.00 53.66 84 GLU A O 1
ATOM 663 N N . PHE A 1 85 ? 19.411 -3.582 -24.521 1.00 50.16 85 PHE A N 1
ATOM 664 C CA . PHE A 1 85 ? 18.047 -3.374 -24.076 1.00 50.16 85 PHE A CA 1
ATOM 665 C C . PHE A 1 85 ? 17.655 -4.485 -23.093 1.00 50.16 85 PHE A C 1
ATOM 667 O O . PHE A 1 85 ? 17.421 -5.628 -23.484 1.00 50.16 85 PHE A O 1
ATOM 674 N N . LYS A 1 86 ? 17.587 -4.149 -21.801 1.00 57.72 86 LYS A N 1
ATOM 675 C CA . LYS A 1 86 ? 17.108 -5.042 -20.740 1.00 57.72 86 LYS A CA 1
ATOM 676 C C . LYS A 1 86 ? 15.611 -4.796 -20.539 1.00 57.72 86 LYS A C 1
ATOM 678 O O . LYS A 1 86 ? 15.263 -3.849 -19.828 1.00 57.72 86 LYS A O 1
ATOM 683 N N . PRO A 1 87 ? 14.713 -5.601 -21.144 1.00 55.84 87 PRO A N 1
ATOM 684 C CA . PRO A 1 87 ? 13.281 -5.419 -20.956 1.00 55.84 87 PRO A CA 1
ATOM 685 C C . PRO A 1 87 ? 12.952 -5.512 -19.468 1.00 55.84 87 PRO A C 1
ATOM 687 O O . PRO A 1 87 ? 13.387 -6.434 -18.768 1.00 55.84 87 PRO A O 1
ATOM 690 N N . PHE A 1 88 ? 12.196 -4.538 -18.967 1.00 55.84 88 PHE A N 1
ATOM 691 C CA . PHE A 1 88 ? 11.870 -4.442 -17.552 1.00 55.84 88 PHE A CA 1
ATOM 692 C C . PHE A 1 88 ? 10.862 -5.528 -17.156 1.00 55.84 88 PHE A C 1
ATOM 694 O O . PHE A 1 88 ? 9.644 -5.338 -17.146 1.00 55.84 88 PHE A O 1
ATOM 701 N N . ILE A 1 89 ? 11.378 -6.705 -16.808 1.00 58.38 89 ILE A N 1
ATOM 702 C CA . ILE A 1 89 ? 10.580 -7.772 -16.216 1.00 58.38 89 ILE A CA 1
ATOM 703 C C . ILE A 1 89 ? 10.451 -7.463 -14.727 1.00 58.38 89 ILE A C 1
ATOM 705 O O . ILE A 1 89 ? 11.380 -7.671 -13.946 1.00 58.38 89 ILE A O 1
ATOM 709 N N . ARG A 1 90 ? 9.278 -6.968 -14.331 1.00 68.12 90 ARG A N 1
ATOM 710 C CA . ARG A 1 9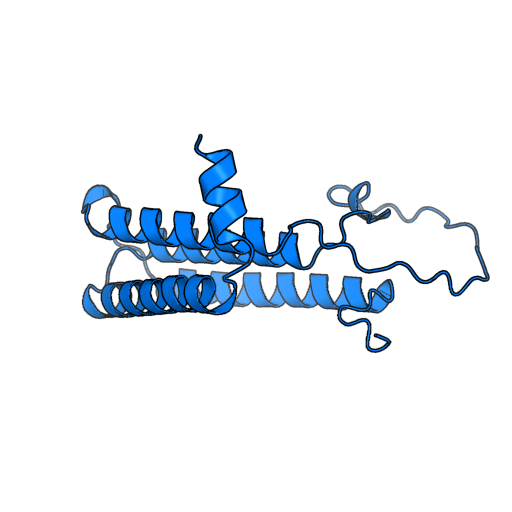0 ? 8.926 -6.706 -12.927 1.00 68.12 90 ARG A CA 1
ATOM 711 C C . ARG A 1 90 ? 9.092 -7.977 -12.089 1.00 68.12 90 ARG A C 1
ATOM 713 O O . ARG A 1 90 ? 8.640 -9.052 -12.498 1.00 68.12 90 ARG A O 1
ATOM 720 N N . ARG A 1 91 ? 9.692 -7.868 -10.896 1.00 67.06 91 ARG A N 1
ATOM 721 C CA . ARG A 1 91 ? 9.843 -9.004 -9.964 1.00 67.06 91 ARG A CA 1
ATOM 722 C C . ARG A 1 91 ? 8.485 -9.541 -9.507 1.00 67.06 91 ARG A C 1
ATOM 724 O O . ARG A 1 91 ? 8.315 -10.757 -9.391 1.00 67.06 91 ARG A O 1
ATOM 731 N N . LEU A 1 92 ? 7.510 -8.650 -9.312 1.00 74.12 92 LEU A N 1
ATOM 732 C CA . LEU A 1 92 ? 6.131 -9.002 -8.986 1.00 74.12 92 LEU A CA 1
ATOM 733 C C . LEU A 1 92 ? 5.188 -8.744 -10.183 1.00 74.12 92 LEU A C 1
ATOM 735 O O . LEU A 1 92 ? 4.965 -7.590 -10.549 1.00 74.12 92 LEU A O 1
ATOM 739 N N . PRO A 1 93 ? 4.588 -9.794 -10.781 1.00 80.19 93 PRO A N 1
ATOM 740 C CA . PRO A 1 93 ? 3.542 -9.638 -11.788 1.00 80.19 93 PRO A CA 1
ATOM 741 C C . PRO A 1 93 ? 2.353 -8.843 -11.240 1.00 80.19 93 PRO A C 1
ATOM 743 O O . PRO A 1 93 ? 1.953 -9.048 -10.092 1.00 80.19 93 PRO A O 1
ATOM 746 N N . GLU A 1 94 ? 1.731 -8.013 -12.079 1.00 80.62 94 GLU A N 1
ATOM 747 C CA . GLU A 1 94 ? 0.575 -7.176 -11.713 1.00 80.62 94 GLU A CA 1
ATOM 748 C C . GLU A 1 94 ? -0.549 -7.984 -11.052 1.00 80.62 94 GLU A C 1
ATOM 750 O O . GLU A 1 94 ? -1.095 -7.581 -10.028 1.00 80.62 94 GLU A O 1
ATOM 755 N N . PHE A 1 95 ? -0.838 -9.177 -11.581 1.00 80.19 95 PHE A N 1
ATOM 756 C CA . PHE A 1 95 ? -1.849 -10.065 -11.013 1.00 80.19 95 PHE A CA 1
ATOM 757 C C . PHE A 1 95 ? -1.554 -10.423 -9.547 1.00 80.19 95 PHE A C 1
ATOM 759 O O . PHE A 1 95 ? -2.448 -10.398 -8.701 1.00 80.19 95 PHE A O 1
ATOM 766 N N . LYS A 1 96 ? -0.291 -10.732 -9.228 1.00 81.56 96 LYS A N 1
ATOM 767 C CA . LYS A 1 96 ? 0.122 -11.071 -7.860 1.00 81.56 96 LYS A CA 1
ATOM 768 C C . LYS A 1 96 ? 0.112 -9.840 -6.958 1.00 81.56 96 LYS A C 1
ATOM 770 O O . LYS A 1 96 ? -0.324 -9.955 -5.817 1.00 81.56 96 LYS A O 1
ATOM 775 N N . PHE A 1 97 ? 0.538 -8.681 -7.467 1.00 87.00 97 PHE A N 1
ATOM 776 C CA . PHE A 1 97 ? 0.445 -7.410 -6.744 1.00 87.00 97 PHE A CA 1
ATOM 777 C C . PHE A 1 97 ? -1.002 -7.116 -6.337 1.00 87.00 97 PHE A C 1
ATOM 779 O O . PHE A 1 97 ? -1.285 -6.922 -5.155 1.00 87.00 97 PHE A O 1
ATOM 786 N N . TRP A 1 98 ? -1.925 -7.182 -7.297 1.00 88.69 98 TRP A N 1
ATOM 787 C CA . TRP A 1 98 ? -3.352 -6.989 -7.066 1.00 88.69 98 TRP A CA 1
ATOM 788 C C . TRP A 1 98 ? -3.911 -7.986 -6.041 1.00 88.69 98 TRP A C 1
ATOM 790 O O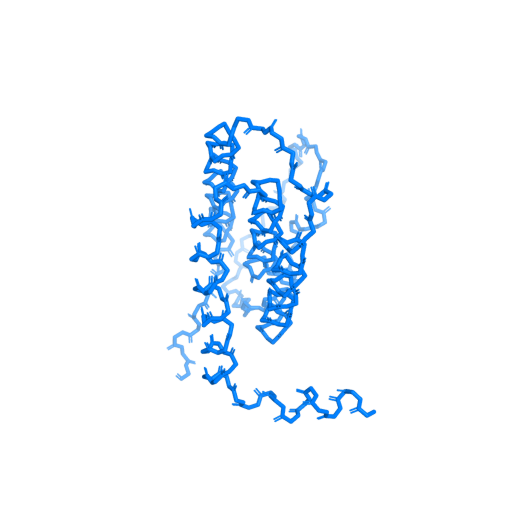 . TRP A 1 98 ? -4.589 -7.584 -5.093 1.00 88.69 98 TRP A O 1
ATOM 800 N N . PHE A 1 99 ? -3.597 -9.277 -6.187 1.00 87.19 99 PHE A N 1
ATOM 801 C CA . PHE A 1 99 ? -4.091 -10.320 -5.288 1.00 87.19 99 PHE A CA 1
ATOM 802 C C . PHE A 1 99 ? -3.606 -10.117 -3.847 1.00 87.19 99 PHE A C 1
ATOM 804 O O . PHE A 1 99 ? -4.407 -10.158 -2.912 1.00 87.19 99 PHE A O 1
ATOM 811 N N . TYR A 1 100 ? -2.309 -9.859 -3.653 1.00 90.38 100 TYR A N 1
ATOM 812 C CA . TYR A 1 100 ? -1.749 -9.636 -2.320 1.00 90.38 100 TYR A CA 1
ATOM 813 C C . TYR A 1 100 ? -2.238 -8.329 -1.693 1.00 90.38 100 TYR A C 1
ATOM 815 O O . TYR A 1 100 ? -2.578 -8.324 -0.512 1.00 90.38 100 TYR A O 1
ATOM 823 N N . SER A 1 101 ? -2.345 -7.252 -2.475 1.00 90.31 101 SER A N 1
ATOM 824 C CA . SER A 1 101 ? -2.888 -5.972 -2.011 1.00 90.31 101 SER A CA 1
ATOM 825 C C . SER A 1 101 ? -4.349 -6.110 -1.565 1.00 90.31 101 SER A C 1
ATOM 827 O O . SER A 1 101 ? -4.696 -5.739 -0.444 1.00 90.31 101 SER A O 1
ATOM 829 N N . THR A 1 102 ? -5.190 -6.742 -2.389 1.00 90.88 102 THR A N 1
ATOM 830 C CA . THR A 1 102 ? -6.613 -6.960 -2.079 1.00 90.88 102 THR A CA 1
ATOM 831 C C . THR A 1 102 ? -6.788 -7.861 -0.858 1.00 90.88 102 THR A C 1
ATOM 833 O O . THR A 1 102 ? -7.598 -7.571 0.020 1.00 90.88 102 THR A O 1
ATOM 836 N N . ARG A 1 103 ? -5.991 -8.932 -0.750 1.00 90.81 103 ARG A N 1
ATOM 837 C CA . ARG A 1 103 ? -6.001 -9.819 0.419 1.00 90.81 103 ARG A CA 1
ATOM 838 C C . ARG A 1 103 ? -5.591 -9.081 1.695 1.00 90.81 103 ARG A C 1
ATOM 840 O O . ARG A 1 103 ? -6.229 -9.278 2.723 1.00 90.81 103 ARG A O 1
ATOM 847 N N . ALA A 1 104 ? -4.555 -8.246 1.641 1.00 93.56 104 ALA A N 1
ATOM 848 C CA . ALA A 1 104 ? -4.123 -7.457 2.790 1.00 93.56 104 ALA A CA 1
ATOM 849 C C . ALA A 1 104 ? -5.189 -6.445 3.225 1.00 93.56 104 ALA A C 1
ATOM 851 O O . ALA A 1 104 ? -5.452 -6.337 4.419 1.00 93.56 104 ALA A O 1
ATOM 852 N N . LEU A 1 105 ? -5.857 -5.780 2.276 1.00 92.75 105 LEU A N 1
ATOM 853 C CA . LEU A 1 105 ? -6.990 -4.896 2.564 1.00 92.75 105 LEU A CA 1
ATOM 854 C C . LEU A 1 105 ? -8.142 -5.637 3.251 1.00 92.75 105 LEU A C 1
ATOM 856 O O . LEU A 1 105 ? -8.666 -5.139 4.241 1.00 92.75 105 LEU A O 1
ATOM 860 N N . LEU A 1 106 ? -8.507 -6.835 2.782 1.00 93.12 106 LEU A N 1
ATOM 861 C CA . LEU A 1 106 ? -9.551 -7.647 3.420 1.00 93.12 106 LEU A CA 1
ATOM 862 C C . LEU A 1 106 ? -9.174 -8.064 4.845 1.00 93.12 106 LEU A C 1
ATOM 864 O O . LEU A 1 106 ? -10.005 -7.987 5.747 1.00 93.12 106 LEU A O 1
ATOM 868 N N . ILE A 1 107 ? -7.924 -8.488 5.055 1.00 92.88 107 ILE A N 1
ATOM 869 C CA . ILE A 1 107 ? -7.428 -8.861 6.385 1.00 92.88 107 ILE A CA 1
ATOM 870 C C . ILE A 1 107 ? -7.437 -7.644 7.309 1.00 92.88 107 ILE A C 1
ATOM 872 O O . ILE A 1 107 ? -7.978 -7.733 8.405 1.00 92.88 107 ILE A O 1
ATOM 876 N N . ALA A 1 108 ? -6.899 -6.507 6.867 1.00 92.50 108 ALA A N 1
ATOM 877 C CA . ALA A 1 108 ? -6.888 -5.279 7.653 1.00 92.50 108 ALA A CA 1
ATOM 878 C C . ALA A 1 108 ? -8.309 -4.822 7.991 1.00 92.50 108 ALA A C 1
ATOM 880 O O . ALA A 1 108 ? -8.587 -4.510 9.145 1.00 92.50 108 ALA A O 1
ATOM 881 N N . PHE A 1 109 ? -9.227 -4.860 7.023 1.00 90.75 109 PHE A N 1
ATOM 882 C CA . PHE A 1 109 ? -10.637 -4.561 7.248 1.00 90.75 109 PHE A CA 1
ATOM 883 C C . PHE A 1 109 ? -11.242 -5.493 8.309 1.00 90.75 109 PHE A C 1
ATOM 885 O O . PHE A 1 109 ? -11.864 -5.014 9.253 1.00 90.75 109 PHE A O 1
ATOM 892 N N . GLY A 1 110 ? -10.975 -6.801 8.237 1.00 90.75 110 GLY A N 1
ATOM 893 C CA . GLY A 1 110 ? -11.358 -7.761 9.277 1.00 90.75 110 GLY A CA 1
ATOM 894 C C . GLY A 1 110 ? -10.741 -7.453 10.648 1.00 90.75 110 GLY A C 1
ATOM 895 O O . GLY A 1 110 ? -11.437 -7.504 11.659 1.00 90.75 110 GLY A O 1
ATOM 896 N N . CYS A 1 111 ? -9.466 -7.058 10.699 1.00 90.00 111 CYS A N 1
ATOM 897 C CA . CYS A 1 111 ? -8.797 -6.644 11.934 1.00 90.00 111 CYS A CA 1
ATOM 898 C C . CYS A 1 111 ? -9.445 -5.402 12.561 1.00 90.00 111 CYS A C 1
ATOM 900 O O . CYS A 1 111 ? -9.506 -5.327 13.784 1.00 90.00 111 CYS A O 1
ATOM 902 N N . THR A 1 112 ? -9.989 -4.472 11.764 1.00 88.75 112 THR A N 1
ATOM 903 C CA . THR A 1 112 ? -10.717 -3.307 12.306 1.00 88.75 112 THR A CA 1
ATOM 904 C C . THR A 1 112 ? -12.042 -3.664 12.987 1.00 88.75 112 THR A C 1
ATOM 906 O O . THR A 1 112 ? -12.597 -2.833 13.705 1.00 88.75 112 THR A O 1
ATOM 909 N N . LEU A 1 113 ? -12.561 -4.883 12.788 1.00 87.56 113 LEU A N 1
ATOM 910 C CA . LEU A 1 113 ? -13.773 -5.367 13.460 1.00 87.56 113 LEU A CA 1
ATOM 911 C C . LEU A 1 113 ? -13.498 -5.898 14.874 1.00 87.56 113 LEU A C 1
ATOM 913 O O . LEU A 1 113 ? -14.436 -6.077 15.644 1.00 87.56 113 LEU A O 1
ATOM 917 N N . SER A 1 114 ? -12.234 -6.156 15.220 1.00 87.69 114 SER A N 1
ATOM 918 C CA . SER A 1 114 ? -11.839 -6.658 16.536 1.00 87.69 114 SER A CA 1
ATOM 919 C C . SER A 1 114 ? -11.186 -5.556 17.364 1.00 87.69 114 SER A C 1
ATOM 921 O O . SER A 1 114 ? -10.269 -4.879 16.900 1.00 87.69 114 SER A O 1
ATOM 923 N N . SER A 1 115 ? -11.613 -5.404 18.618 1.00 83.81 115 SER A N 1
ATOM 924 C CA . SER A 1 115 ? -11.033 -4.446 19.570 1.00 83.81 115 SER A CA 1
ATOM 925 C C . SER A 1 115 ? -9.632 -4.834 20.052 1.00 83.81 115 SER A C 1
ATOM 927 O O . SER A 1 115 ? -8.917 -3.993 20.579 1.00 83.81 115 SER A O 1
ATOM 929 N N . VAL A 1 116 ? -9.197 -6.081 19.835 1.00 87.12 116 VAL A N 1
ATOM 930 C CA . VAL A 1 116 ? -7.864 -6.562 20.251 1.00 87.12 116 VAL A CA 1
ATOM 931 C C . VAL A 1 116 ? -6.733 -5.787 19.564 1.00 87.12 116 VAL A C 1
ATOM 933 O O . VAL A 1 116 ? -5.663 -5.610 20.138 1.00 87.12 116 VAL A O 1
ATOM 936 N N . PHE A 1 117 ? -6.965 -5.316 18.337 1.00 83.69 117 PHE A N 1
ATOM 937 C CA . PHE A 1 117 ? -5.978 -4.569 17.553 1.00 83.69 117 PHE A CA 1
ATOM 938 C C . PHE A 1 117 ? -6.081 -3.047 17.731 1.00 83.69 117 PHE A C 1
ATOM 940 O O . PHE A 1 117 ? -5.359 -2.306 17.057 1.00 83.69 117 PHE A O 1
ATOM 947 N N . ASP A 1 118 ? -6.973 -2.579 18.606 1.00 85.50 118 ASP A N 1
ATOM 948 C CA . ASP A 1 118 ? -7.139 -1.162 18.906 1.00 85.50 118 ASP A CA 1
ATOM 949 C C . ASP A 1 118 ? -6.280 -0.780 20.114 1.00 85.50 118 ASP A C 1
ATOM 951 O O . ASP A 1 118 ? -6.679 -0.918 21.270 1.00 85.50 118 ASP A O 1
ATOM 955 N N . LEU A 1 119 ? -5.046 -0.355 19.837 1.00 84.12 119 LEU A N 1
ATOM 956 C CA . LEU A 1 119 ? -4.115 0.104 20.862 1.00 84.12 119 LEU A CA 1
ATOM 957 C C . LEU A 1 119 ? -3.988 1.633 20.814 1.00 84.12 119 LEU A C 1
ATOM 959 O O . LEU A 1 119 ? -3.776 2.192 19.730 1.00 84.12 119 LEU A O 1
ATOM 963 N N . PRO A 1 120 ? -4.049 2.318 21.972 1.00 83.88 120 PRO A N 1
ATOM 964 C CA . PRO A 1 120 ? -3.901 3.764 22.041 1.00 83.88 120 PRO A CA 1
ATOM 965 C C . PRO A 1 120 ? -2.444 4.147 21.761 1.00 83.88 120 PRO A C 1
ATOM 967 O O . PRO A 1 120 ? -1.573 4.058 22.624 1.00 83.88 120 PRO A O 1
ATOM 970 N N . VAL A 1 121 ? -2.174 4.571 20.528 1.00 86.81 121 VAL A N 1
ATOM 971 C CA . VAL A 1 121 ? -0.867 5.056 20.074 1.00 86.81 121 VAL A CA 1
ATOM 972 C C . VAL A 1 121 ? -0.999 6.477 19.544 1.00 86.81 121 VAL A C 1
ATOM 974 O O . VAL A 1 121 ? -2.025 6.853 18.976 1.00 86.81 121 VAL A O 1
ATOM 977 N N . PHE A 1 122 ? 0.054 7.278 19.701 1.00 87.06 122 PHE A N 1
ATOM 978 C CA . PHE A 1 122 ? 0.102 8.630 19.158 1.00 87.06 122 PHE A CA 1
ATOM 979 C C . PHE A 1 122 ? 0.233 8.595 17.628 1.00 87.06 122 PHE A C 1
ATOM 981 O O . PHE A 1 122 ? 1.317 8.712 17.072 1.00 87.06 122 PHE A O 1
ATOM 988 N N . TRP A 1 123 ? -0.878 8.413 16.924 1.00 87.75 123 TRP A N 1
ATOM 989 C CA . TRP A 1 123 ? -0.912 8.207 15.475 1.00 87.75 123 TRP A CA 1
ATOM 990 C C . TRP A 1 123 ? -0.187 9.253 14.599 1.00 87.75 123 TRP A C 1
ATOM 992 O O . TRP A 1 123 ? 0.345 8.838 13.564 1.00 87.75 123 TRP A O 1
ATOM 1002 N N . PRO A 1 124 ? -0.058 10.552 14.965 1.00 90.94 124 PRO A N 1
ATOM 1003 C CA . PRO A 1 124 ? 0.674 11.504 14.133 1.00 90.94 124 PRO A CA 1
ATOM 1004 C C . PRO A 1 124 ? 2.150 11.131 13.981 1.00 90.94 124 PRO A C 1
ATOM 1006 O O . PRO A 1 124 ? 2.720 11.338 12.912 1.00 90.94 124 PRO A O 1
ATOM 1009 N N . ILE A 1 125 ? 2.768 10.525 15.008 1.00 92.00 125 ILE A N 1
ATOM 1010 C CA . ILE A 1 125 ? 4.171 10.105 14.911 1.00 92.00 125 ILE A CA 1
ATOM 1011 C C . ILE A 1 125 ? 4.333 8.973 13.895 1.00 92.00 125 ILE A C 1
ATOM 1013 O O . ILE A 1 125 ? 5.243 9.016 13.072 1.00 92.00 125 ILE A O 1
ATOM 1017 N N . LEU A 1 126 ? 3.413 8.002 13.886 1.00 89.62 126 LEU A N 1
ATOM 1018 C CA . LEU A 1 126 ? 3.422 6.889 12.936 1.00 89.62 126 LEU A CA 1
ATOM 1019 C C . LEU A 1 126 ? 3.253 7.387 11.502 1.00 89.62 126 LEU A C 1
ATOM 1021 O O . LEU A 1 126 ? 3.934 6.904 10.600 1.00 89.62 126 LEU A O 1
ATOM 1025 N N . LEU A 1 127 ? 2.386 8.380 11.297 1.00 89.12 127 LEU A N 1
ATOM 1026 C CA . LEU A 1 127 ? 2.198 8.998 9.990 1.00 89.12 127 LEU A CA 1
ATOM 1027 C C . LEU A 1 127 ? 3.476 9.698 9.510 1.00 89.12 127 LEU A C 1
ATOM 1029 O O . LEU A 1 127 ? 3.878 9.508 8.365 1.00 89.12 127 LEU A O 1
ATOM 1033 N N . ILE A 1 128 ? 4.146 10.457 10.381 1.00 93.06 128 ILE A N 1
ATOM 1034 C CA . ILE A 1 128 ? 5.418 11.117 10.051 1.00 93.06 128 ILE A CA 1
ATOM 1035 C C . ILE A 1 128 ? 6.492 10.077 9.706 1.00 93.06 128 ILE A C 1
ATOM 1037 O O . ILE A 1 128 ? 7.143 10.203 8.668 1.00 93.06 128 ILE A O 1
ATOM 1041 N N . TYR A 1 129 ? 6.639 9.023 10.517 1.00 92.12 129 TYR A N 1
ATOM 1042 C CA . TYR A 1 129 ? 7.558 7.919 10.220 1.00 92.12 129 TYR A CA 1
ATOM 1043 C C . TYR A 1 129 ? 7.255 7.285 8.867 1.00 92.12 129 TYR A C 1
ATOM 1045 O O . TYR A 1 129 ? 8.172 7.073 8.074 1.00 92.12 129 TYR A O 1
ATOM 1053 N N . PHE A 1 130 ? 5.978 7.030 8.576 1.00 92.06 130 PHE A N 1
ATOM 1054 C CA . PHE A 1 130 ? 5.562 6.462 7.303 1.00 92.06 130 PHE A CA 1
ATOM 1055 C C . PHE A 1 130 ? 5.922 7.371 6.126 1.00 92.06 130 PHE A C 1
ATOM 1057 O O . PHE A 1 130 ? 6.481 6.889 5.147 1.00 92.06 130 PHE A O 1
ATOM 1064 N N . ILE A 1 131 ? 5.660 8.678 6.216 1.00 92.56 131 ILE A N 1
ATOM 1065 C CA . ILE A 1 131 ? 5.970 9.637 5.145 1.00 92.56 131 ILE A CA 1
ATOM 1066 C C . ILE A 1 131 ? 7.480 9.716 4.899 1.00 92.56 131 ILE A C 1
ATOM 1068 O O . ILE A 1 131 ? 7.911 9.699 3.743 1.00 92.56 131 ILE A O 1
ATOM 1072 N N . ILE A 1 132 ? 8.288 9.779 5.961 1.00 93.06 132 ILE A N 1
ATOM 1073 C CA . ILE A 1 132 ? 9.753 9.823 5.857 1.00 93.06 132 ILE A CA 1
ATOM 1074 C C . ILE A 1 132 ? 10.277 8.530 5.228 1.00 93.06 132 ILE A C 1
ATOM 1076 O O . ILE A 1 132 ? 11.012 8.589 4.242 1.00 93.06 132 ILE A O 1
ATOM 1080 N N . LEU A 1 133 ? 9.861 7.373 5.754 1.00 90.19 133 LEU A N 1
ATOM 1081 C CA . LEU A 1 133 ? 10.225 6.057 5.233 1.00 90.19 133 LEU A CA 1
ATOM 1082 C C . LEU A 1 133 ? 9.844 5.948 3.753 1.00 90.19 133 LEU A C 1
ATOM 1084 O O . LEU A 1 133 ? 10.705 5.707 2.916 1.00 90.19 133 LEU A O 1
ATOM 1088 N N . PHE A 1 134 ? 8.578 6.207 3.421 1.00 90.62 134 PHE A N 1
ATOM 1089 C CA . PHE A 1 134 ? 8.063 6.170 2.055 1.00 90.62 134 PHE A CA 1
ATOM 1090 C C . PHE A 1 134 ? 8.898 7.044 1.119 1.00 90.62 134 PHE A C 1
ATOM 1092 O O . PHE A 1 134 ? 9.340 6.578 0.071 1.00 90.62 134 PHE A O 1
ATOM 1099 N N . SER A 1 135 ? 9.167 8.291 1.511 1.00 90.62 135 SER A N 1
ATOM 1100 C CA . SER A 1 135 ? 9.905 9.246 0.681 1.00 90.62 135 SER A CA 1
ATOM 1101 C C . SER A 1 135 ? 11.348 8.805 0.443 1.00 90.62 135 SER A C 1
ATOM 1103 O O . SER A 1 135 ? 11.817 8.832 -0.695 1.00 90.62 135 SER A O 1
ATOM 1105 N N . ILE A 1 136 ? 12.052 8.363 1.490 1.00 90.06 136 ILE A N 1
ATOM 1106 C CA . ILE A 1 136 ? 13.438 7.884 1.385 1.00 90.06 136 ILE A CA 1
ATOM 1107 C C . ILE A 1 136 ? 13.497 6.625 0.522 1.00 90.06 136 ILE A C 1
ATOM 1109 O O . ILE A 1 136 ? 14.292 6.553 -0.418 1.00 90.06 136 ILE A O 1
ATOM 1113 N N . THR A 1 137 ? 12.643 5.645 0.810 1.00 87.12 137 THR A N 1
ATOM 1114 C CA . THR A 1 137 ? 12.622 4.370 0.103 1.00 87.12 137 THR A CA 1
ATOM 1115 C C . THR A 1 137 ? 12.279 4.572 -1.374 1.00 87.12 137 THR A C 1
ATOM 1117 O O . THR A 1 137 ? 13.010 4.083 -2.233 1.00 87.12 137 THR A O 1
ATOM 1120 N N . MET A 1 138 ? 11.238 5.346 -1.693 1.00 86.69 138 MET A N 1
ATOM 1121 C CA . MET A 1 138 ? 10.845 5.621 -3.079 1.00 86.69 138 MET A CA 1
ATOM 1122 C C . MET A 1 138 ? 11.907 6.419 -3.834 1.00 86.69 138 MET A C 1
ATOM 1124 O O . MET A 1 138 ? 12.233 6.070 -4.967 1.00 86.69 138 MET A O 1
ATOM 1128 N N . LYS A 1 139 ? 12.507 7.441 -3.210 1.00 84.81 139 LYS A N 1
ATOM 1129 C CA . LYS A 1 139 ? 13.604 8.208 -3.818 1.00 84.81 139 LYS A CA 1
ATOM 1130 C C . LYS A 1 139 ? 14.789 7.305 -4.159 1.00 84.81 139 LYS A C 1
ATOM 1132 O O . LYS A 1 139 ? 15.318 7.399 -5.265 1.00 84.81 139 LYS A O 1
ATOM 1137 N N . ARG A 1 140 ? 15.189 6.422 -3.236 1.00 83.00 140 ARG A N 1
ATOM 1138 C CA . ARG A 1 140 ? 16.282 5.462 -3.455 1.00 83.00 140 ARG A CA 1
ATOM 1139 C C . ARG A 1 140 ? 15.962 4.508 -4.605 1.00 83.00 140 ARG A C 1
ATOM 1141 O O . ARG A 1 140 ? 16.811 4.322 -5.471 1.00 83.00 140 ARG A O 1
ATOM 1148 N N . GLN A 1 141 ? 14.747 3.958 -4.646 1.00 82.25 141 GLN A N 1
ATOM 1149 C CA . GLN A 1 141 ? 14.335 3.061 -5.729 1.00 82.25 141 GLN A CA 1
ATOM 1150 C C . GLN A 1 141 ? 14.319 3.764 -7.088 1.00 82.25 141 GLN A C 1
ATOM 1152 O O . GLN A 1 141 ? 14.896 3.252 -8.039 1.00 82.25 141 GLN A O 1
ATOM 1157 N N . ILE A 1 142 ? 13.740 4.964 -7.186 1.00 82.56 142 ILE A N 1
ATOM 1158 C CA . ILE A 1 142 ? 13.694 5.722 -8.446 1.00 82.56 142 ILE A CA 1
ATOM 1159 C C . ILE A 1 142 ? 15.109 6.078 -8.919 1.00 82.56 142 ILE A C 1
ATOM 1161 O O . ILE A 1 142 ? 15.419 5.934 -10.098 1.00 82.56 142 ILE A O 1
ATOM 1165 N N . MET A 1 143 ? 15.993 6.497 -8.010 1.00 80.81 143 MET A N 1
ATOM 1166 C CA . MET A 1 143 ? 17.384 6.811 -8.348 1.00 80.81 143 MET A CA 1
ATOM 1167 C C . MET A 1 143 ? 18.143 5.578 -8.856 1.00 80.81 143 MET A C 1
ATOM 1169 O O . MET A 1 143 ? 18.877 5.683 -9.838 1.00 80.81 143 MET A O 1
ATOM 1173 N N . HIS A 1 144 ? 17.933 4.412 -8.238 1.00 77.62 144 HIS A N 1
ATOM 1174 C CA . HIS A 1 144 ? 18.469 3.141 -8.724 1.00 77.62 144 HIS A CA 1
ATOM 1175 C C . HIS A 1 144 ? 17.930 2.819 -10.123 1.00 77.62 144 HIS A C 1
ATOM 1177 O O . HIS A 1 144 ? 18.697 2.505 -11.031 1.00 77.62 144 HIS A O 1
ATOM 1183 N N . MET A 1 145 ? 16.621 2.990 -10.327 1.00 76.88 145 MET A N 1
ATOM 1184 C CA . MET A 1 145 ? 15.983 2.756 -11.619 1.00 76.88 145 MET A CA 1
ATOM 1185 C C . MET A 1 145 ? 16.582 3.620 -12.736 1.00 76.88 145 MET A C 1
ATOM 1187 O O . MET A 1 145 ? 16.872 3.116 -13.820 1.00 76.88 145 MET A O 1
ATOM 1191 N N . ILE A 1 146 ? 16.824 4.901 -12.445 1.00 75.88 146 ILE A N 1
ATOM 1192 C CA . ILE A 1 146 ? 17.436 5.857 -13.376 1.00 75.88 146 ILE A CA 1
ATOM 1193 C C . ILE A 1 146 ? 18.910 5.513 -13.636 1.00 75.88 146 ILE A C 1
ATOM 1195 O O . ILE A 1 146 ? 19.330 5.513 -14.792 1.00 75.88 146 ILE A O 1
ATOM 1199 N N . LYS A 1 147 ? 19.692 5.185 -12.594 1.00 74.25 147 LYS A N 1
ATOM 1200 C CA . LYS A 1 147 ? 21.128 4.856 -12.712 1.00 74.25 147 LYS A CA 1
ATOM 1201 C C . LYS A 1 147 ? 21.371 3.677 -13.655 1.00 74.25 147 LYS A C 1
ATOM 1203 O O . LYS A 1 147 ? 22.280 3.731 -14.475 1.00 74.25 147 LYS A O 1
ATOM 1208 N N . TYR A 1 148 ? 20.538 2.645 -13.559 1.00 69.44 148 TYR A N 1
ATOM 1209 C CA . TYR A 1 148 ? 20.650 1.430 -14.369 1.00 69.44 148 TYR A CA 1
ATOM 1210 C C . TYR A 1 148 ? 19.781 1.456 -15.636 1.00 69.44 148 TYR A C 1
ATOM 1212 O O . TYR A 1 148 ? 19.624 0.426 -16.287 1.00 69.44 148 TYR A O 1
ATOM 1220 N N . LYS A 1 149 ? 19.238 2.629 -16.006 1.00 67.62 149 LYS A N 1
ATOM 1221 C CA . LYS A 1 149 ? 18.410 2.840 -17.207 1.00 67.62 149 LYS A CA 1
ATOM 1222 C C . LYS A 1 149 ? 17.278 1.811 -17.361 1.00 67.62 149 LYS A C 1
ATOM 1224 O O . LYS A 1 149 ? 16.985 1.359 -18.466 1.00 67.62 149 LYS A O 1
ATOM 1229 N N . TYR A 1 150 ? 16.612 1.445 -16.269 1.00 66.56 150 TYR A N 1
ATOM 1230 C CA . TYR A 1 150 ? 15.427 0.597 -16.358 1.00 66.56 150 TYR A CA 1
ATOM 1231 C C . TYR A 1 150 ? 14.269 1.421 -16.935 1.00 66.56 150 TYR A C 1
ATOM 1233 O O . TYR A 1 150 ? 13.833 2.395 -16.321 1.00 66.56 150 TYR A O 1
ATOM 1241 N N . VAL A 1 151 ? 13.777 1.053 -18.121 1.00 60.72 151 VAL A N 1
ATOM 1242 C CA . VAL A 1 151 ? 12.663 1.744 -18.788 1.00 60.72 151 VAL A CA 1
ATOM 1243 C C . VAL A 1 151 ? 11.344 1.117 -18.310 1.00 60.72 151 VAL A C 1
ATOM 1245 O O . VAL A 1 151 ? 11.104 -0.058 -18.577 1.00 60.72 151 VAL A O 1
ATOM 1248 N N . PRO A 1 152 ? 10.470 1.841 -17.583 1.00 54.66 152 PRO A N 1
ATOM 1249 C CA . PRO A 1 152 ? 9.222 1.259 -17.083 1.00 54.66 152 PRO A CA 1
ATOM 1250 C C . PRO A 1 152 ? 8.141 1.099 -18.166 1.00 54.66 152 PRO A C 1
ATOM 1252 O O . PRO A 1 152 ? 7.156 0.390 -17.936 1.00 54.66 152 PRO A O 1
ATOM 1255 N N . TRP A 1 153 ? 8.325 1.750 -19.320 1.00 54.56 153 TRP A N 1
ATOM 1256 C CA . TRP A 1 153 ? 7.379 1.816 -20.431 1.00 54.56 153 TRP A CA 1
ATOM 1257 C C . TRP A 1 153 ? 8.123 1.602 -21.753 1.00 54.56 153 TRP A C 1
ATOM 1259 O O . TRP A 1 153 ? 8.795 2.509 -22.243 1.00 54.56 153 TRP A O 1
ATOM 1269 N N . ASP A 1 154 ? 7.996 0.412 -22.337 1.00 51.78 154 ASP A N 1
ATOM 1270 C CA . ASP A 1 154 ? 8.413 0.178 -23.719 1.00 51.78 154 ASP A CA 1
ATOM 1271 C C . ASP A 1 154 ? 7.422 0.896 -24.642 1.00 51.78 154 ASP A C 1
ATOM 1273 O O . ASP A 1 154 ? 6.367 0.363 -24.972 1.00 51.78 154 ASP A O 1
ATOM 1277 N N . PHE A 1 155 ? 7.739 2.127 -25.051 1.00 53.25 155 PHE A N 1
ATOM 1278 C CA . PHE A 1 155 ? 6.930 2.914 -25.996 1.00 53.25 155 PHE A CA 1
ATOM 1279 C C . PHE A 1 155 ? 6.969 2.378 -27.441 1.00 53.25 155 PHE A C 1
ATOM 1281 O O . PHE A 1 155 ? 6.473 3.042 -28.346 1.00 53.25 155 PHE A O 1
ATOM 1288 N N . ASN A 1 156 ? 7.562 1.202 -27.677 1.00 43.44 156 ASN A N 1
ATOM 1289 C CA . ASN A 1 156 ? 7.740 0.633 -29.011 1.00 43.44 156 ASN A CA 1
ATOM 1290 C C . ASN A 1 156 ? 6.974 -0.690 -29.189 1.00 43.44 156 ASN A C 1
ATOM 1292 O O . ASN A 1 156 ? 7.567 -1.743 -29.437 1.00 43.44 156 ASN A O 1
ATOM 1296 N N . LYS A 1 157 ? 5.650 -0.621 -29.030 1.00 44.28 157 LYS A N 1
ATOM 1297 C CA . LYS A 1 157 ? 4.679 -1.603 -29.525 1.00 44.28 157 LYS A CA 1
ATOM 1298 C C . LYS A 1 157 ? 3.413 -0.905 -29.994 1.00 44.28 157 LYS A C 1
ATOM 1300 O O . LYS A 1 157 ? 2.931 -0.031 -29.243 1.00 44.28 157 LYS A O 1
#

pLDDT: mean 74.77, std 17.96, range [34.34, 93.56]

Organism: Batrachochytrium dendrobatidis (strain JAM81 / FGSC 10211) (NCBI:txid684364)

Secondary structure (DSSP, 8-state):
-HHHHHHHHTT-HHHHHHHHHHHHHHHHHHHHHH---HHHHHHHHHHHHHHHHHHHSBSS-GGGSSSSS--------------------BSS-HHHHHHHHHHHHHHHHHHTT-GGG-----HHHHHHHHHHHHHHHHHHHHHHHHHTT--S-----

InterPro domains:
  IPR004932 Retrieval of early ER protein Rer1 [PF03248] (2-157)
  IPR004932 Retrieval of early ER protein Rer1 [PIRSF016013] (3-157)
  IPR004932 Retrieval of early ER protein Rer1 [PTHR10743] (2-157)

Sequence (157 aa):
KCQKILDDLTPYTTPRWAGTAVLGVLYTIRAFTAGGWYIVTYALGIYLLNLLLAFLTPKFDPASEEGFDDESDGPMLPTRHDDEFKPFIRRLPEFKFWFYSTRALLIAFGCTLSSVFDLPVFWPILLIYFIILFSITMKRQIMHMIKYKYVPWDFNK

Radius of gyration: 19.7 Å; chains: 1; bounding box: 52×37×52 Å

Foldseek 3Di:
DVVVVLVVCVVVPPVLVVVLVVLVVVLVVLCVVVVWLLVLVLVLLVVLLVLVLQQLDALDDPCVVVPDDDDDPDDDDDDDDDPPDDARHRNDDPSRSSVVNSVSSVVSVVVSVDCVSTDDDPNVVSVVVSVVCSVVSVVVSVVVCVVVVHDPDPPPD